Protein AF-A0A0R3QIE8-F1 (afdb_monomer_lite)

InterPro domains:
  IPR008710 Nicastrin [PTHR21092] (14-177)
  IPR041084 Nicastrin, small lobe [PF18266] (13-168)

pLDDT: mean 86.7, std 14.26, range [34.66, 98.0]

Organism: NCBI:txid42155

Sequence (177 aa):
MEHMKLGVVVTAEEGNEGVVVYANNADELINLIASLDSEDRIITAFDIFLLNEEIIRVLKDDKVRGVLLLRNESSISDMKRLDVGFSEDAICPNEQFDISGKCENRWNEHGALLPEGFRFINWKKPIFVIENCTEIDIIRNFCYEAFNKRNLREDVLCSARMKHFMRAAGNAQICLQ

Secondary structure (DSSP, 8-state):
----B---B---TT-EEEEEEEESSHHHHHHHHHHS-TT--EEEEEEGGG--HHHHHHHTSTTEEEEEEE--GGG--TTTTTSS--BSS-SSTTGGGSSSSS-SS-TTTTTBSSTT-GGGS-BSS-EEEE--HHHHHIIIIIIIIIIISS-TTSSS--EEEE----S--SBHHHHT-

Structure (mmCIF, N/CA/C/O backbone):
data_AF-A0A0R3QIE8-F1
#
_entry.id   AF-A0A0R3QIE8-F1
#
loop_
_atom_site.group_PDB
_atom_site.id
_atom_site.type_symbol
_atom_site.label_atom_id
_atom_site.label_alt_id
_atom_site.label_comp_id
_atom_site.label_asym_id
_atom_site.label_entity_id
_atom_site.label_seq_id
_atom_site.pdbx_PDB_ins_code
_atom_site.Cartn_x
_atom_site.Cartn_y
_atom_site.Cartn_z
_atom_site.occupancy
_atom_site.B_iso_or_equiv
_atom_site.auth_seq_id
_atom_site.auth_comp_id
_atom_site.auth_asym_id
_atom_site.auth_atom_id
_atom_site.pdbx_PDB_model_num
ATOM 1 N N . MET A 1 1 ? 6.849 -13.612 -27.490 1.00 34.66 1 MET A N 1
ATOM 2 C CA . MET A 1 1 ? 6.074 -12.407 -27.133 1.00 34.66 1 MET A CA 1
ATOM 3 C C . MET A 1 1 ? 5.478 -12.654 -25.771 1.00 34.66 1 MET A C 1
ATOM 5 O O . MET A 1 1 ? 4.494 -13.371 -25.658 1.00 34.66 1 MET A O 1
ATOM 9 N N . GLU A 1 2 ? 6.148 -12.162 -24.742 1.00 37.34 2 GLU A N 1
ATOM 10 C CA . GLU A 1 2 ? 5.627 -12.194 -23.383 1.00 37.34 2 GLU A CA 1
ATOM 11 C C . GLU A 1 2 ? 4.575 -11.086 -23.274 1.00 37.34 2 GLU A C 1
ATOM 13 O O . GLU A 1 2 ? 4.809 -9.950 -23.686 1.00 37.34 2 GLU A O 1
ATOM 18 N N . HIS A 1 3 ? 3.365 -11.439 -22.848 1.00 42.59 3 HIS A N 1
ATOM 19 C CA . HIS A 1 3 ? 2.260 -10.491 -22.778 1.00 42.59 3 HIS A CA 1
ATOM 20 C C . HIS A 1 3 ? 2.563 -9.430 -21.716 1.00 42.59 3 HIS A C 1
ATOM 22 O O . HIS A 1 3 ? 2.774 -9.775 -20.555 1.00 42.59 3 HIS A O 1
ATOM 28 N N . MET A 1 4 ? 2.531 -8.151 -22.105 1.00 40.34 4 MET A N 1
ATOM 29 C CA . MET A 1 4 ? 2.566 -7.013 -21.187 1.00 40.34 4 MET A CA 1
ATOM 30 C C . MET A 1 4 ? 1.445 -7.180 -20.152 1.00 40.34 4 MET A C 1
ATOM 32 O O . MET A 1 4 ? 0.262 -6.987 -20.455 1.00 40.34 4 MET A O 1
ATOM 36 N N . LYS A 1 5 ? 1.811 -7.606 -18.941 1.00 42.34 5 LYS A N 1
ATOM 37 C CA . LYS A 1 5 ? 0.904 -7.633 -17.795 1.00 42.34 5 LYS A CA 1
ATOM 38 C C . LYS A 1 5 ? 0.713 -6.184 -17.374 1.00 42.34 5 LYS A C 1
ATOM 40 O O . LYS A 1 5 ? 1.686 -5.512 -17.047 1.00 42.34 5 LYS A O 1
ATOM 45 N N . LEU A 1 6 ? -0.523 -5.690 -17.409 1.00 42.91 6 LEU A N 1
ATOM 46 C CA . LEU A 1 6 ? -0.806 -4.420 -16.753 1.00 42.91 6 LEU A CA 1
ATOM 47 C C . LEU A 1 6 ? -0.519 -4.606 -15.255 1.00 42.91 6 LEU A C 1
ATOM 49 O O . LEU A 1 6 ? -1.025 -5.550 -14.644 1.00 42.91 6 LEU A O 1
ATOM 53 N N . GLY A 1 7 ? 0.284 -3.717 -14.670 1.00 49.09 7 GLY A N 1
ATOM 54 C CA . GLY A 1 7 ? 0.282 -3.521 -13.224 1.00 49.09 7 GLY A CA 1
ATOM 55 C C . GLY A 1 7 ? -1.093 -2.978 -12.857 1.00 49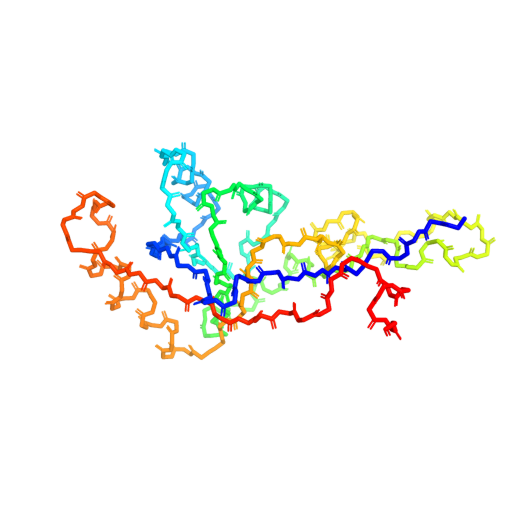.09 7 GLY A C 1
ATOM 56 O O . GLY A 1 7 ? -1.404 -1.830 -13.166 1.00 49.09 7 GLY A O 1
ATOM 57 N N . VAL A 1 8 ? -1.961 -3.828 -12.311 1.00 55.25 8 VAL A N 1
ATOM 58 C CA . VAL A 1 8 ? -3.318 -3.443 -11.920 1.00 55.25 8 VAL A CA 1
ATOM 59 C C . VAL A 1 8 ? -3.385 -3.427 -10.404 1.00 55.25 8 VAL A C 1
ATOM 61 O O . VAL A 1 8 ? -2.938 -4.356 -9.738 1.00 55.25 8 VAL A O 1
ATOM 64 N N . VAL A 1 9 ? -3.956 -2.356 -9.869 1.00 60.50 9 VAL A N 1
ATOM 65 C CA . VAL A 1 9 ? -4.402 -2.266 -8.483 1.00 60.50 9 VAL A CA 1
ATOM 66 C C . VAL A 1 9 ? -5.870 -2.679 -8.476 1.00 60.50 9 VAL A C 1
ATOM 68 O O . VAL A 1 9 ? -6.700 -2.026 -9.107 1.00 60.50 9 VAL A O 1
ATOM 71 N N . VAL A 1 10 ? -6.197 -3.793 -7.822 1.00 70.69 10 VAL A N 1
ATOM 72 C CA . VAL A 1 10 ? -7.550 -4.368 -7.874 1.00 70.69 10 VAL A CA 1
ATOM 73 C C . VAL A 1 10 ? -8.308 -4.089 -6.580 1.00 70.69 10 VAL A C 1
ATOM 75 O O . VAL A 1 10 ? -7.851 -4.429 -5.489 1.00 70.69 10 VAL A O 1
ATOM 78 N N . THR A 1 11 ? -9.510 -3.531 -6.708 1.00 76.56 11 THR A N 1
ATOM 79 C CA . THR A 1 11 ? -10.540 -3.583 -5.659 1.00 76.56 11 THR A CA 1
ATOM 80 C C . THR A 1 11 ? -11.672 -4.495 -6.109 1.00 76.56 11 THR A C 1
ATOM 82 O O . THR A 1 11 ? -11.882 -4.658 -7.310 1.00 76.56 11 THR A O 1
ATOM 85 N N . ALA A 1 12 ? -12.397 -5.102 -5.170 1.00 79.69 12 ALA A N 1
ATOM 86 C CA . ALA A 1 12 ? -13.682 -5.722 -5.479 1.00 79.69 12 ALA A CA 1
ATOM 87 C C . ALA A 1 12 ? -14.702 -4.647 -5.903 1.00 79.69 12 ALA A C 1
ATOM 89 O O . ALA A 1 12 ? -14.557 -3.479 -5.544 1.00 79.69 12 ALA A O 1
ATOM 90 N N . GLU A 1 13 ? -15.749 -5.027 -6.637 1.00 83.25 13 GLU A N 1
ATOM 91 C CA . GLU A 1 13 ? -16.756 -4.078 -7.147 1.00 83.25 13 GLU A CA 1
ATOM 92 C C . GLU A 1 13 ? -17.444 -3.281 -6.024 1.00 83.25 13 GLU A C 1
ATOM 94 O O . GLU A 1 13 ? -17.646 -2.067 -6.132 1.00 83.25 13 GLU A O 1
ATOM 99 N N . GLU A 1 14 ? -17.689 -3.938 -4.890 1.00 89.44 14 GLU A N 1
ATOM 100 C CA . GLU A 1 14 ? -18.238 -3.312 -3.681 1.00 89.44 14 GLU A CA 1
ATOM 101 C C . GLU A 1 14 ? -17.180 -2.646 -2.783 1.00 89.44 14 GLU A C 1
ATOM 103 O O . GLU A 1 14 ? -17.508 -1.993 -1.792 1.00 89.44 14 GLU A O 1
ATOM 108 N N . GLY A 1 15 ? -15.907 -2.741 -3.162 1.00 91.25 15 GLY A N 1
ATOM 109 C CA . GLY A 1 15 ? -14.761 -2.244 -2.413 1.00 91.25 15 GLY A CA 1
ATOM 110 C C . GLY A 1 15 ? -14.126 -3.289 -1.496 1.00 91.25 15 GLY A C 1
ATOM 111 O O . GLY A 1 15 ? -14.681 -4.350 -1.208 1.00 91.25 15 GLY A O 1
ATOM 112 N N . ASN A 1 16 ? -12.921 -2.971 -1.032 1.00 94.06 16 ASN A N 1
ATOM 113 C CA . ASN A 1 16 ? -12.198 -3.764 -0.047 1.00 94.06 16 ASN A CA 1
ATOM 114 C C . ASN A 1 16 ? -12.373 -3.126 1.329 1.00 94.06 16 ASN A C 1
ATOM 116 O O . ASN A 1 16 ? -12.083 -1.945 1.496 1.00 94.06 16 ASN A O 1
ATOM 120 N N . GLU A 1 17 ? -12.820 -3.911 2.304 1.00 95.44 17 GLU A N 1
ATOM 121 C CA . GLU A 1 17 ? -13.022 -3.469 3.684 1.00 95.44 17 GLU A CA 1
ATOM 122 C C . GLU A 1 17 ? -12.108 -4.224 4.652 1.00 95.44 17 GLU A C 1
ATOM 124 O O . GLU A 1 17 ? -11.828 -5.415 4.449 1.00 95.44 17 GLU A O 1
ATOM 129 N N . GLY A 1 18 ? -11.664 -3.522 5.693 1.00 95.50 18 GLY A N 1
ATOM 130 C CA . GLY A 1 18 ? -10.907 -4.086 6.803 1.00 95.50 18 GLY A CA 1
ATOM 131 C C . GLY A 1 18 ? -10.748 -3.115 7.974 1.00 95.50 18 GLY A C 1
ATOM 132 O O . GLY A 1 18 ? -10.963 -1.909 7.829 1.00 95.50 18 GLY A O 1
ATOM 133 N N . VAL A 1 19 ? -10.363 -3.653 9.131 1.00 96.69 19 VAL A N 1
ATOM 134 C CA . VAL A 1 19 ? -10.016 -2.882 10.334 1.00 96.69 19 VAL A CA 1
ATOM 135 C C . VAL A 1 19 ? -8.766 -2.053 10.053 1.00 96.69 19 VAL A C 1
ATOM 137 O O . VAL A 1 19 ? -7.792 -2.557 9.490 1.00 96.69 19 VAL A O 1
ATOM 140 N N . VAL A 1 20 ? -8.786 -0.771 10.414 1.00 97.44 20 VAL A N 1
ATOM 141 C CA . VAL A 1 20 ? -7.638 0.114 10.185 1.00 97.44 20 VAL A CA 1
ATOM 142 C C . VAL A 1 20 ? -6.544 -0.185 11.202 1.00 97.44 20 VAL A C 1
ATOM 144 O O . VAL A 1 20 ? -6.774 -0.107 12.406 1.00 97.44 20 VAL A O 1
ATOM 147 N N . VAL A 1 21 ? -5.337 -0.466 10.725 1.00 96.88 21 VAL A N 1
ATOM 148 C CA . VAL A 1 21 ? -4.147 -0.617 11.569 1.00 96.88 21 VAL A CA 1
ATOM 149 C C . VAL A 1 21 ? -3.125 0.426 11.156 1.00 96.88 21 VAL A C 1
ATOM 151 O O . VAL A 1 21 ? -2.889 0.617 9.963 1.00 96.88 21 VAL A O 1
ATOM 154 N N . TYR A 1 22 ? -2.543 1.125 12.124 1.00 96.00 22 TYR A N 1
ATOM 155 C CA . TYR A 1 22 ? -1.572 2.181 11.868 1.00 96.00 22 TYR A CA 1
ATOM 156 C C . TYR A 1 22 ? -0.245 1.885 12.559 1.00 96.00 22 TYR A C 1
ATOM 158 O O . TYR A 1 22 ? -0.236 1.411 13.692 1.00 96.00 22 TYR A O 1
ATOM 166 N N . ALA A 1 23 ? 0.860 2.186 11.879 1.00 92.88 23 ALA A N 1
ATOM 167 C CA . ALA A 1 23 ? 2.206 2.018 12.411 1.00 92.88 23 ALA A CA 1
ATOM 168 C C . ALA A 1 23 ? 3.067 3.256 12.138 1.00 92.88 23 ALA A C 1
ATOM 170 O O . ALA A 1 23 ? 3.005 3.859 11.063 1.00 92.88 23 ALA A O 1
ATOM 171 N N . ASN A 1 24 ? 3.902 3.616 13.114 1.00 89.25 24 ASN A N 1
ATOM 172 C CA . ASN A 1 24 ? 4.830 4.746 13.016 1.00 89.25 24 ASN A CA 1
ATOM 173 C C . ASN A 1 24 ? 6.221 4.337 12.507 1.00 89.25 24 ASN A C 1
ATOM 175 O O . ASN A 1 24 ? 7.052 5.204 12.232 1.00 89.25 24 ASN A O 1
ATOM 179 N N . ASN A 1 25 ? 6.500 3.037 12.424 1.00 91.06 25 ASN A N 1
ATOM 180 C CA . ASN A 1 25 ? 7.764 2.486 11.947 1.00 91.06 25 ASN A CA 1
ATOM 181 C C . ASN A 1 25 ? 7.559 1.102 11.304 1.00 91.06 25 ASN A C 1
ATOM 183 O O . ASN A 1 25 ? 6.486 0.506 11.416 1.00 91.06 25 ASN A O 1
ATOM 187 N N . ALA A 1 26 ? 8.594 0.612 10.618 1.00 90.06 26 ALA A N 1
ATOM 188 C CA . ALA A 1 26 ? 8.541 -0.639 9.869 1.00 90.06 26 ALA A CA 1
ATOM 189 C C . ALA A 1 26 ? 8.338 -1.869 10.772 1.00 90.06 26 ALA A C 1
ATOM 191 O O . ALA A 1 26 ? 7.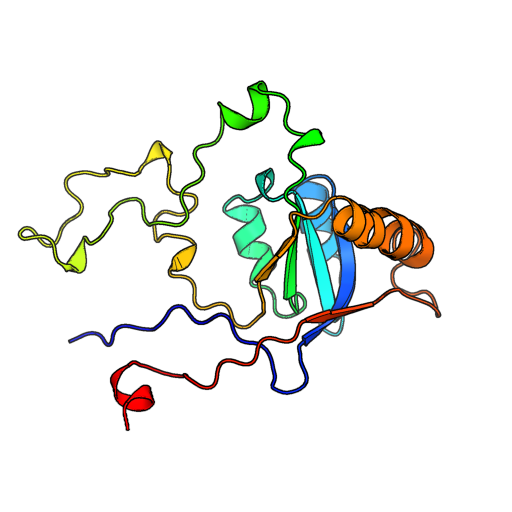448 -2.676 10.504 1.00 90.06 26 ALA A O 1
ATOM 192 N N . ASP A 1 27 ? 9.101 -1.977 11.864 1.00 93.62 27 ASP A N 1
ATOM 193 C CA . ASP A 1 27 ? 9.051 -3.128 12.773 1.00 93.62 27 ASP A CA 1
ATOM 194 C C . ASP A 1 27 ? 7.671 -3.286 13.416 1.00 93.62 27 ASP A C 1
ATOM 196 O O . ASP A 1 27 ? 7.147 -4.394 13.518 1.00 93.62 27 ASP A O 1
ATOM 200 N N . GLU A 1 28 ? 7.055 -2.178 13.830 1.00 94.25 28 GLU A N 1
ATOM 201 C CA . GLU A 1 28 ? 5.692 -2.158 14.366 1.00 94.25 28 GLU A CA 1
ATOM 202 C C . GLU A 1 28 ? 4.695 -2.724 13.348 1.00 94.25 28 GLU A C 1
ATOM 204 O O . GLU A 1 28 ? 3.903 -3.599 13.696 1.00 94.25 28 GLU A O 1
ATOM 209 N N . LEU A 1 29 ? 4.770 -2.290 12.083 1.00 94.12 29 LEU A N 1
ATOM 210 C CA . LEU A 1 29 ? 3.868 -2.769 11.035 1.00 94.12 29 LEU A CA 1
ATOM 211 C C . LEU A 1 29 ? 4.059 -4.264 10.757 1.00 94.12 29 LEU A C 1
ATOM 213 O O . LEU A 1 29 ? 3.082 -5.010 10.676 1.00 94.12 29 LEU A O 1
ATOM 217 N N . ILE A 1 30 ? 5.311 -4.700 10.615 1.00 95.50 30 ILE A N 1
ATOM 218 C CA . ILE A 1 30 ? 5.663 -6.091 10.308 1.00 95.50 30 ILE A CA 1
ATOM 219 C C . ILE A 1 30 ? 5.201 -7.015 11.435 1.00 95.50 30 ILE A C 1
ATOM 221 O O . ILE A 1 30 ? 4.525 -8.012 11.174 1.00 95.50 30 ILE A O 1
ATOM 225 N N . ASN A 1 31 ? 5.517 -6.669 12.685 1.00 94.31 31 ASN A N 1
ATOM 226 C CA . ASN A 1 31 ? 5.136 -7.468 13.847 1.00 94.31 31 ASN A CA 1
ATOM 227 C C . ASN A 1 31 ? 3.614 -7.520 14.023 1.00 94.31 31 ASN A C 1
ATOM 229 O O . ASN A 1 31 ? 3.071 -8.588 14.310 1.00 94.31 31 ASN A O 1
ATOM 233 N N . LEU A 1 32 ? 2.918 -6.400 13.794 1.00 92.50 32 LEU A N 1
ATOM 234 C CA . LEU A 1 32 ? 1.459 -6.353 13.831 1.00 92.50 32 LEU A CA 1
ATOM 235 C C . LEU A 1 32 ? 0.863 -7.321 12.804 1.00 92.50 32 LEU A C 1
ATOM 237 O O . LEU A 1 32 ? 0.097 -8.201 13.189 1.00 92.50 32 LEU A O 1
ATOM 241 N N . ILE A 1 33 ? 1.252 -7.231 11.527 1.00 93.69 33 ILE A N 1
ATOM 242 C CA . ILE A 1 33 ? 0.744 -8.122 10.464 1.00 93.69 33 ILE A CA 1
ATOM 243 C C . ILE A 1 33 ? 1.054 -9.600 10.767 1.00 93.69 33 ILE A C 1
ATOM 245 O O . ILE A 1 33 ? 0.220 -10.479 10.523 1.00 93.69 33 ILE A O 1
ATOM 249 N N . ALA A 1 34 ? 2.237 -9.883 11.317 1.00 93.19 34 ALA A N 1
ATOM 250 C CA . ALA A 1 34 ? 2.649 -11.236 11.683 1.00 93.19 34 ALA A CA 1
ATOM 251 C C . ALA A 1 34 ? 1.806 -11.826 12.828 1.00 93.19 34 ALA A C 1
ATOM 253 O O . ALA A 1 34 ? 1.560 -13.030 12.837 1.00 93.19 34 ALA A O 1
ATOM 254 N N . SER A 1 35 ? 1.349 -10.990 13.766 1.00 91.25 35 SER A N 1
ATOM 255 C CA . SER A 1 35 ? 0.534 -11.403 14.919 1.00 91.25 35 SER A CA 1
ATOM 256 C C . SER A 1 35 ? -0.941 -11.683 14.609 1.00 91.25 35 SER A C 1
ATOM 258 O O . SER A 1 35 ? -1.623 -12.279 15.440 1.00 91.25 35 SER A O 1
ATOM 260 N N . LEU A 1 36 ? -1.431 -11.248 13.445 1.00 90.44 36 LEU A N 1
ATOM 261 C CA . LEU A 1 36 ? -2.827 -11.406 13.038 1.00 90.44 36 LEU A CA 1
ATOM 262 C C . LEU A 1 36 ? -3.116 -12.817 12.513 1.00 90.44 36 LEU A C 1
ATOM 264 O O . LEU A 1 36 ? -2.269 -13.447 11.867 1.00 90.44 36 LEU A O 1
ATOM 268 N N . ASP A 1 37 ? -4.343 -13.277 12.726 1.00 89.19 37 ASP A N 1
ATOM 269 C CA . ASP A 1 37 ? -4.859 -14.547 12.223 1.00 89.19 37 ASP A CA 1
ATOM 270 C C . ASP A 1 37 ? -5.192 -14.443 10.720 1.00 89.19 37 ASP A C 1
ATOM 272 O O . ASP A 1 37 ? -5.362 -13.357 10.170 1.00 89.19 37 ASP A O 1
ATOM 276 N N . SER A 1 38 ? -5.287 -15.570 10.005 1.00 82.38 38 SER A N 1
ATOM 277 C CA . SER A 1 38 ? -5.555 -15.561 8.550 1.00 82.38 38 SER A CA 1
ATOM 278 C C . SER A 1 38 ? -6.914 -14.970 8.166 1.00 82.38 38 SER A C 1
ATOM 280 O O . SER A 1 38 ? -7.082 -14.509 7.039 1.00 82.38 38 SER A O 1
ATOM 282 N N . GLU A 1 39 ? -7.876 -15.006 9.088 1.00 85.75 39 GLU A N 1
ATOM 283 C CA . GLU A 1 39 ? -9.221 -14.457 8.898 1.00 85.75 39 GLU A CA 1
ATOM 284 C C . GLU A 1 39 ? -9.280 -12.944 9.140 1.00 85.75 39 GLU A C 1
ATOM 286 O O . GLU A 1 39 ? -10.266 -12.300 8.769 1.00 85.75 39 GLU A O 1
ATOM 291 N N . ASP A 1 40 ? -8.232 -12.360 9.733 1.00 89.81 40 ASP A N 1
ATOM 292 C CA . ASP A 1 40 ? -8.178 -10.928 9.978 1.00 89.81 40 ASP A CA 1
ATOM 293 C C . ASP A 1 40 ? -8.061 -10.172 8.654 1.00 89.81 40 ASP A C 1
ATOM 295 O O . ASP A 1 40 ? -7.233 -10.456 7.784 1.00 89.81 40 ASP A O 1
ATOM 299 N N . ARG A 1 41 ? -8.915 -9.162 8.503 1.00 94.38 41 ARG A N 1
ATOM 300 C CA . ARG A 1 41 ? -8.993 -8.326 7.306 1.00 94.38 41 ARG A CA 1
ATOM 301 C C . ARG A 1 41 ? -8.640 -6.911 7.698 1.00 94.38 41 ARG A C 1
ATOM 303 O O . ARG A 1 41 ? -9.451 -6.234 8.328 1.00 94.38 41 ARG A O 1
ATOM 310 N N . ILE A 1 42 ? -7.455 -6.459 7.305 1.00 96.62 42 ILE A N 1
ATOM 311 C CA . ILE A 1 42 ? -6.935 -5.153 7.716 1.00 96.62 42 ILE A CA 1
ATOM 312 C C . ILE A 1 42 ? -6.697 -4.211 6.542 1.00 96.62 42 ILE A C 1
ATOM 314 O O . ILE A 1 42 ? -6.398 -4.630 5.422 1.00 96.62 42 ILE A O 1
ATOM 318 N N . ILE A 1 43 ? -6.801 -2.918 6.829 1.00 97.94 43 ILE A N 1
ATOM 319 C CA . ILE A 1 43 ? -6.304 -1.834 5.988 1.00 97.94 43 ILE A CA 1
ATOM 320 C C . ILE A 1 43 ? -5.121 -1.211 6.721 1.00 97.94 43 ILE A C 1
ATOM 322 O O . ILE A 1 43 ? -5.283 -0.656 7.807 1.00 97.94 43 ILE A O 1
ATOM 326 N N . THR A 1 44 ? -3.925 -1.315 6.149 1.00 98.00 44 THR A N 1
ATOM 327 C CA . THR A 1 44 ? -2.715 -0.755 6.764 1.00 98.00 44 THR A CA 1
ATOM 328 C C . THR A 1 44 ? -2.604 0.725 6.441 1.00 98.00 44 THR A C 1
ATOM 330 O O . THR A 1 44 ? -2.733 1.093 5.276 1.00 98.00 44 THR A O 1
ATOM 333 N N . ALA A 1 45 ? -2.291 1.555 7.426 1.00 97.75 45 ALA A N 1
ATOM 334 C CA . ALA A 1 45 ? -1.982 2.965 7.257 1.00 97.75 45 ALA A CA 1
ATOM 335 C C . ALA A 1 45 ? -0.595 3.261 7.834 1.00 97.75 45 ALA A C 1
ATOM 337 O O . ALA A 1 45 ? -0.315 2.933 8.981 1.00 97.75 45 ALA A O 1
ATOM 338 N N . PHE A 1 46 ? 0.292 3.873 7.062 1.00 95.62 46 PHE A N 1
ATOM 339 C CA . PHE A 1 46 ? 1.630 4.220 7.544 1.00 95.62 46 PHE A CA 1
ATOM 340 C C . PHE A 1 46 ? 2.235 5.321 6.672 1.00 95.62 46 PHE A C 1
ATOM 342 O O . PHE A 1 46 ? 1.727 5.622 5.593 1.00 95.62 46 PHE A O 1
ATOM 349 N N . ASP A 1 47 ? 3.285 5.974 7.162 1.00 92.12 47 ASP A N 1
ATOM 350 C CA . ASP A 1 47 ? 3.953 7.038 6.413 1.00 92.12 47 ASP A CA 1
ATOM 351 C C . ASP A 1 47 ? 4.653 6.482 5.160 1.00 92.12 47 ASP A C 1
ATOM 353 O O . ASP A 1 47 ? 5.382 5.494 5.251 1.00 92.12 47 ASP A O 1
ATOM 357 N N . ILE A 1 48 ? 4.453 7.112 3.997 1.00 90.38 48 ILE A N 1
ATOM 358 C CA . ILE A 1 48 ? 5.026 6.660 2.719 1.00 90.38 48 ILE A CA 1
ATOM 359 C C . ILE A 1 48 ? 6.551 6.476 2.778 1.00 90.38 48 ILE A C 1
ATOM 361 O O . ILE A 1 48 ? 7.083 5.583 2.122 1.00 90.38 48 ILE A O 1
ATOM 365 N N . PHE A 1 49 ? 7.255 7.245 3.614 1.00 87.06 49 PHE A N 1
ATOM 366 C CA . PHE A 1 49 ? 8.710 7.150 3.771 1.00 87.06 49 PHE A CA 1
ATOM 367 C C . PHE A 1 49 ? 9.180 5.899 4.530 1.00 87.06 49 PHE A C 1
ATOM 369 O O . PHE A 1 49 ? 10.381 5.672 4.637 1.00 87.06 49 PHE A O 1
ATOM 376 N N . LEU A 1 50 ? 8.265 5.086 5.067 1.00 89.50 50 LEU A N 1
ATOM 377 C CA . LEU A 1 50 ? 8.591 3.778 5.646 1.00 89.50 50 LEU A CA 1
ATOM 378 C C . LEU A 1 50 ? 8.635 2.662 4.596 1.00 89.50 50 LEU A C 1
ATOM 380 O O . LEU A 1 50 ? 9.015 1.541 4.930 1.00 89.50 50 LEU A O 1
ATOM 384 N N . LEU A 1 51 ? 8.229 2.933 3.349 1.00 89.62 51 LEU A N 1
ATOM 385 C CA . LEU A 1 51 ? 8.291 1.940 2.283 1.00 89.62 51 LEU A CA 1
ATOM 386 C C . LEU A 1 51 ? 9.731 1.474 2.061 1.00 89.62 51 LEU A C 1
ATOM 388 O O . LEU A 1 51 ? 10.634 2.259 1.791 1.00 89.62 51 LEU A O 1
ATOM 392 N N . ASN A 1 52 ? 9.909 0.162 2.132 1.00 88.69 52 ASN A N 1
ATOM 393 C CA . ASN A 1 52 ? 11.124 -0.554 1.783 1.00 88.69 52 ASN A CA 1
ATOM 394 C C . ASN A 1 52 ? 10.741 -1.974 1.327 1.00 88.69 52 ASN A C 1
ATOM 396 O O . ASN A 1 52 ? 9.564 -2.353 1.357 1.00 88.69 52 ASN A O 1
ATOM 400 N N . GLU A 1 53 ? 11.726 -2.766 0.908 1.00 90.56 53 GLU A N 1
ATOM 401 C CA . GLU A 1 53 ? 11.500 -4.130 0.420 1.00 90.56 53 GLU A CA 1
ATOM 402 C C . GLU A 1 53 ? 10.783 -5.026 1.449 1.00 90.56 53 GLU A C 1
ATOM 404 O O . GLU A 1 53 ? 9.882 -5.792 1.095 1.00 90.56 53 GLU A O 1
ATOM 409 N N . GLU A 1 54 ? 11.119 -4.897 2.733 1.00 92.69 54 GLU A N 1
ATOM 410 C CA . GLU A 1 54 ? 10.535 -5.714 3.796 1.00 92.69 54 GLU A CA 1
ATOM 411 C C . GLU A 1 54 ? 9.056 -5.388 4.033 1.00 92.69 54 GLU A C 1
ATOM 413 O O . GLU A 1 54 ? 8.222 -6.296 4.120 1.00 92.69 54 GLU A O 1
ATOM 418 N N . ILE A 1 55 ? 8.714 -4.098 4.047 1.00 94.88 55 ILE A N 1
ATOM 419 C CA . ILE A 1 55 ? 7.333 -3.628 4.141 1.00 94.88 55 ILE A CA 1
ATOM 420 C C . ILE A 1 55 ? 6.546 -4.097 2.920 1.00 94.88 55 ILE A C 1
ATOM 422 O O . ILE A 1 55 ? 5.483 -4.698 3.060 1.00 94.88 55 ILE A O 1
ATOM 426 N N . ILE A 1 56 ? 7.085 -3.928 1.712 1.00 94.69 56 ILE A N 1
ATOM 427 C CA . ILE A 1 56 ? 6.425 -4.391 0.485 1.00 94.69 56 ILE A CA 1
ATOM 428 C C . ILE A 1 56 ? 6.153 -5.900 0.528 1.00 94.69 56 ILE A C 1
ATOM 430 O O . ILE A 1 56 ? 5.093 -6.345 0.079 1.00 94.69 56 ILE A O 1
ATOM 434 N N . ARG A 1 57 ? 7.071 -6.695 1.091 1.00 95.06 57 ARG A N 1
ATOM 435 C CA . ARG A 1 57 ? 6.881 -8.138 1.266 1.00 95.06 57 ARG A CA 1
ATOM 436 C C . ARG A 1 57 ? 5.678 -8.449 2.156 1.00 95.06 57 ARG A C 1
ATOM 438 O O . ARG A 1 57 ? 4.854 -9.268 1.755 1.00 95.06 57 ARG A O 1
ATOM 445 N N . VAL A 1 58 ? 5.540 -7.800 3.313 1.00 95.88 58 VAL A N 1
ATOM 446 C CA . VAL A 1 58 ? 4.403 -8.059 4.220 1.00 95.88 58 VAL A CA 1
ATOM 447 C C . VAL A 1 58 ? 3.083 -7.499 3.688 1.00 95.88 58 VAL A C 1
ATOM 449 O O . VAL A 1 58 ? 2.037 -8.107 3.892 1.00 95.88 58 VAL A O 1
ATOM 452 N N . LEU A 1 59 ? 3.107 -6.413 2.908 1.00 96.19 59 LEU A N 1
ATOM 453 C CA . LEU A 1 59 ? 1.901 -5.871 2.267 1.00 96.19 59 LEU A CA 1
ATOM 454 C C . LEU A 1 59 ? 1.297 -6.811 1.216 1.00 96.19 59 LEU A C 1
ATOM 456 O O . LEU A 1 59 ? 0.124 -6.664 0.865 1.00 96.19 59 LEU A O 1
ATOM 460 N N . LYS A 1 60 ? 2.058 -7.786 0.702 1.00 94.94 60 LYS A N 1
ATOM 461 C CA . LYS A 1 60 ? 1.540 -8.804 -0.225 1.00 94.94 60 LYS A CA 1
ATOM 462 C C . LYS A 1 60 ? 0.642 -9.838 0.470 1.00 94.94 60 LYS A C 1
ATOM 464 O O . LYS A 1 60 ? -0.171 -10.437 -0.227 1.00 94.94 60 LYS A O 1
ATOM 469 N N . ASP A 1 61 ? 0.701 -9.975 1.797 1.00 95.38 61 ASP A N 1
ATOM 470 C CA . ASP A 1 61 ? -0.106 -10.924 2.584 1.00 95.38 61 ASP A CA 1
ATOM 471 C C . ASP A 1 61 ? -1.623 -10.715 2.392 1.00 95.38 61 ASP A C 1
ATOM 473 O O . ASP A 1 61 ? -2.104 -9.581 2.378 1.00 95.38 61 ASP A O 1
ATOM 477 N N . ASP A 1 62 ? -2.394 -11.791 2.229 1.00 93.31 62 ASP A N 1
ATOM 478 C CA . ASP A 1 62 ? -3.832 -11.743 1.924 1.00 93.31 62 ASP A CA 1
ATOM 479 C C . ASP A 1 62 ? -4.699 -11.144 3.050 1.00 93.31 62 ASP A C 1
ATOM 481 O O . ASP A 1 62 ? -5.796 -10.640 2.761 1.00 93.31 62 ASP A O 1
ATOM 485 N N . LYS A 1 63 ? -4.191 -11.121 4.294 1.00 95.19 63 LYS A N 1
ATOM 486 C CA . LYS A 1 63 ? -4.800 -10.407 5.433 1.00 95.19 63 LYS A CA 1
ATOM 487 C C . LYS A 1 63 ? -4.872 -8.901 5.181 1.00 95.19 63 LYS A C 1
ATOM 489 O O . LYS A 1 63 ? -5.819 -8.224 5.586 1.00 95.19 63 LYS A O 1
ATOM 494 N N . VAL A 1 64 ? -3.882 -8.361 4.463 1.00 96.75 64 VAL A N 1
ATOM 495 C CA . VAL A 1 64 ? -3.857 -6.956 4.045 1.00 96.75 64 VAL A CA 1
ATOM 496 C C . VAL A 1 64 ? -4.815 -6.785 2.874 1.00 96.75 64 VAL A C 1
ATOM 498 O O . VAL A 1 64 ? -4.531 -7.184 1.742 1.00 96.75 64 VAL A O 1
ATOM 501 N N . ARG A 1 65 ? -5.971 -6.177 3.141 1.00 96.44 65 ARG A N 1
ATOM 502 C CA . ARG A 1 65 ? -7.035 -5.937 2.158 1.00 96.44 65 ARG A CA 1
ATOM 503 C C . ARG A 1 65 ? -6.873 -4.625 1.407 1.00 96.44 65 ARG A C 1
ATOM 505 O O . ARG A 1 65 ? -7.534 -4.462 0.384 1.00 96.44 65 ARG A O 1
ATOM 512 N N . GLY A 1 66 ? -6.005 -3.733 1.872 1.00 97.12 66 GLY A N 1
ATOM 513 C CA . GLY A 1 66 ? -5.695 -2.456 1.241 1.00 97.12 66 GLY A CA 1
ATOM 514 C C . GLY A 1 66 ? -4.651 -1.668 2.030 1.00 97.12 66 GLY A C 1
ATOM 515 O O . GLY A 1 66 ? -4.362 -1.994 3.182 1.00 97.12 66 GLY A O 1
ATOM 516 N N . VAL A 1 67 ? -4.071 -0.658 1.386 1.00 97.81 67 VAL A N 1
ATOM 517 C CA . VAL A 1 67 ? -2.947 0.124 1.914 1.00 97.81 67 VAL A CA 1
ATOM 518 C C . VAL A 1 67 ? -3.218 1.620 1.763 1.00 97.81 67 VAL A C 1
ATOM 520 O O . VAL A 1 67 ? -3.541 2.092 0.675 1.00 97.81 67 VAL A O 1
ATOM 523 N N . LEU A 1 68 ? -3.051 2.367 2.849 1.00 97.81 68 LEU A N 1
ATOM 524 C CA . LEU A 1 68 ? -3.095 3.823 2.913 1.00 97.81 68 LEU A CA 1
ATOM 525 C C . LEU A 1 68 ? -1.676 4.345 3.169 1.00 97.81 68 LEU A C 1
ATOM 527 O O . LEU A 1 68 ? -1.141 4.223 4.271 1.00 97.81 68 LEU A O 1
ATOM 531 N N . LEU A 1 69 ? -1.066 4.926 2.142 1.00 95.50 69 LEU A N 1
ATOM 532 C CA . LEU A 1 69 ? 0.226 5.596 2.229 1.00 95.50 69 LEU A CA 1
ATOM 533 C C . LEU A 1 69 ? -0.011 7.045 2.639 1.00 95.50 69 LEU A C 1
ATOM 535 O O . LEU A 1 69 ? -0.577 7.834 1.885 1.00 95.50 69 LEU A O 1
ATOM 539 N N . LEU A 1 70 ? 0.389 7.396 3.854 1.00 94.19 70 LEU A N 1
ATOM 540 C CA . LEU A 1 70 ? 0.172 8.724 4.407 1.00 94.19 70 LEU A CA 1
ATOM 541 C C . LEU A 1 70 ? 1.367 9.603 4.055 1.00 94.19 70 LEU A C 1
ATOM 543 O O . LEU A 1 70 ? 2.492 9.321 4.463 1.00 94.19 70 LEU A O 1
ATOM 547 N N . ARG A 1 71 ? 1.125 10.685 3.324 1.00 90.25 71 ARG A N 1
ATOM 548 C CA . ARG A 1 71 ? 2.150 11.670 2.992 1.00 90.25 71 ARG A CA 1
ATOM 549 C C . ARG A 1 71 ? 1.852 12.957 3.735 1.00 90.25 71 ARG A C 1
ATOM 551 O O . ARG A 1 71 ? 1.085 13.795 3.275 1.00 90.25 71 ARG A O 1
ATOM 558 N N . ASN A 1 72 ? 2.472 13.116 4.897 1.00 80.69 72 ASN A N 1
ATOM 559 C CA . ASN A 1 72 ? 2.355 14.350 5.657 1.00 80.69 72 ASN A CA 1
ATOM 560 C C . ASN A 1 72 ? 3.583 15.240 5.414 1.00 80.69 72 ASN A C 1
ATOM 562 O O . ASN A 1 72 ? 4.620 15.065 6.053 1.00 80.69 72 ASN A O 1
ATOM 566 N N . GLU A 1 73 ? 3.446 16.222 4.520 1.00 69.31 73 GLU A N 1
ATOM 567 C CA . GLU A 1 73 ? 4.506 17.192 4.198 1.00 69.31 73 GLU A CA 1
ATOM 568 C C . GLU A 1 73 ? 4.969 18.003 5.422 1.00 69.31 73 GLU A C 1
ATOM 570 O O . GLU A 1 73 ? 6.120 18.422 5.474 1.00 69.31 73 GLU A O 1
ATOM 575 N N . SER A 1 74 ? 4.122 18.175 6.446 1.00 64.25 74 SER A N 1
ATOM 576 C CA . SER A 1 74 ? 4.482 18.932 7.657 1.00 64.25 74 SER A CA 1
ATOM 577 C C . SER A 1 74 ? 5.424 18.185 8.614 1.00 64.25 74 SER A C 1
ATOM 579 O O . SER A 1 74 ? 6.085 18.813 9.437 1.00 64.25 74 SER A O 1
ATOM 581 N N . SER A 1 75 ? 5.516 16.855 8.504 1.00 57.31 75 SER A N 1
ATOM 582 C CA . SER A 1 75 ? 6.422 16.008 9.302 1.00 57.31 75 SER A CA 1
ATOM 583 C C . SER A 1 75 ? 7.744 15.681 8.603 1.00 57.31 75 SER A C 1
ATOM 585 O O . SER A 1 75 ? 8.584 14.970 9.161 1.00 57.31 75 SER A O 1
ATOM 587 N N . ILE A 1 76 ? 7.945 16.196 7.390 1.00 59.53 76 ILE A N 1
ATOM 588 C CA . ILE A 1 76 ? 9.184 16.037 6.639 1.00 59.53 76 ILE A CA 1
ATOM 589 C C . ILE A 1 76 ? 10.159 17.111 7.122 1.00 59.53 76 ILE A C 1
ATOM 591 O O . ILE A 1 76 ? 10.122 18.247 6.659 1.00 59.53 76 ILE A O 1
ATOM 595 N N . SER A 1 77 ? 11.052 16.767 8.051 1.00 56.03 77 SER A N 1
ATOM 596 C CA . SER A 1 77 ? 12.289 17.535 8.173 1.00 56.03 77 SER A CA 1
ATOM 597 C C . SER A 1 77 ? 13.103 17.327 6.893 1.00 56.03 77 SER A C 1
ATOM 599 O O . SER A 1 77 ? 13.172 16.207 6.379 1.00 56.03 77 SER A O 1
ATOM 601 N N . ASP A 1 78 ? 13.736 18.384 6.382 1.00 50.41 78 ASP A N 1
ATOM 602 C CA . ASP A 1 78 ? 14.524 18.359 5.136 1.00 50.41 78 ASP A CA 1
ATOM 603 C C . ASP A 1 78 ? 15.572 17.224 5.092 1.00 50.41 78 ASP A C 1
ATOM 605 O O . ASP A 1 78 ? 15.952 16.755 4.024 1.00 50.41 78 ASP A O 1
ATOM 609 N N . MET A 1 79 ? 15.982 16.712 6.257 1.00 47.50 79 MET A N 1
ATOM 610 C CA . MET A 1 79 ? 16.907 15.589 6.417 1.00 47.50 79 MET A CA 1
ATOM 611 C C . MET A 1 79 ? 16.342 14.224 5.978 1.00 47.50 79 MET A C 1
ATOM 613 O O . MET A 1 79 ? 17.088 13.423 5.427 1.00 47.50 79 MET A O 1
ATOM 617 N N . LYS A 1 80 ? 15.040 13.943 6.165 1.00 50.91 80 LYS A N 1
ATOM 618 C CA . LYS A 1 80 ? 14.430 12.659 5.743 1.00 50.91 80 LYS A CA 1
ATOM 619 C C . LYS A 1 80 ? 14.259 12.546 4.226 1.00 50.91 80 LYS A C 1
ATOM 621 O O . LYS A 1 80 ? 14.224 11.441 3.701 1.00 50.91 80 LYS A O 1
ATOM 626 N N . ARG A 1 81 ? 14.173 13.682 3.525 1.00 50.38 81 ARG A N 1
ATOM 627 C CA . ARG A 1 81 ? 14.111 13.749 2.055 1.00 50.38 81 ARG A CA 1
ATOM 628 C C . ARG A 1 81 ? 15.427 13.368 1.377 1.00 50.38 81 ARG A C 1
ATOM 630 O O . ARG A 1 81 ? 15.398 13.017 0.203 1.00 50.38 81 ARG A O 1
ATOM 637 N N . LEU A 1 82 ? 16.555 13.494 2.078 1.00 47.38 82 LEU A N 1
ATOM 638 C CA . LEU A 1 82 ? 17.881 13.407 1.465 1.00 47.38 82 LEU A CA 1
ATOM 639 C C . LEU A 1 82 ? 18.489 11.997 1.435 1.00 47.38 82 LEU A C 1
ATOM 641 O O . LEU A 1 82 ? 19.393 11.789 0.635 1.00 47.38 82 LEU A O 1
ATOM 645 N N . ASP A 1 83 ? 18.028 11.056 2.268 1.00 53.47 83 ASP A N 1
ATOM 646 C CA . ASP A 1 83 ? 18.787 9.814 2.528 1.00 53.47 83 ASP A CA 1
ATOM 647 C C . ASP A 1 83 ? 18.160 8.531 1.949 1.00 53.47 83 ASP A C 1
ATOM 649 O O . ASP A 1 83 ? 18.768 7.465 1.993 1.00 53.47 83 ASP A O 1
ATOM 653 N N . VAL A 1 84 ? 16.958 8.606 1.365 1.00 58.53 84 VAL A N 1
ATOM 654 C CA . VAL A 1 84 ? 16.316 7.452 0.713 1.00 58.53 84 VAL A CA 1
ATOM 655 C C . VAL A 1 84 ? 15.796 7.886 -0.651 1.00 58.53 84 VAL A C 1
ATOM 657 O O . VAL A 1 84 ? 14.805 8.610 -0.750 1.00 58.53 84 VAL A O 1
ATOM 660 N N . GLY A 1 85 ? 16.479 7.475 -1.721 1.00 6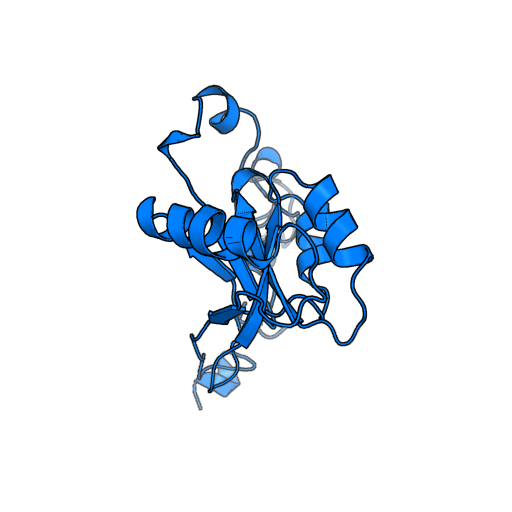6.81 85 GLY A N 1
ATOM 661 C CA . GLY A 1 85 ? 15.947 7.618 -3.071 1.00 66.81 85 GLY A CA 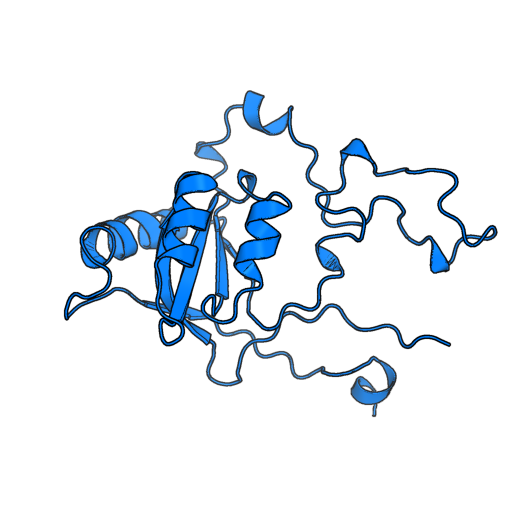1
ATOM 662 C C . GLY A 1 85 ? 14.619 6.865 -3.169 1.00 66.81 85 GLY A C 1
ATOM 663 O O . GLY A 1 85 ? 14.566 5.673 -2.884 1.00 66.81 85 GLY A O 1
ATOM 664 N N . PHE A 1 86 ? 13.541 7.566 -3.525 1.00 82.31 86 PHE A N 1
ATOM 665 C CA . PHE A 1 86 ? 12.244 6.952 -3.797 1.00 82.31 86 PHE A CA 1
ATOM 666 C C . PHE A 1 86 ? 11.943 7.049 -5.291 1.00 82.31 86 PHE A C 1
ATOM 668 O O . PHE A 1 86 ? 11.639 8.121 -5.815 1.00 82.31 86 PHE A O 1
ATOM 675 N N . SER A 1 87 ? 12.015 5.913 -5.972 1.00 90.06 87 SER A N 1
ATOM 676 C CA . SER A 1 87 ? 11.577 5.725 -7.348 1.00 90.06 87 SER A CA 1
ATOM 677 C C . SER A 1 87 ? 10.743 4.457 -7.421 1.00 90.06 87 SER A C 1
ATOM 679 O O . SER A 1 87 ? 11.173 3.377 -7.011 1.00 90.06 87 SER A O 1
ATOM 681 N N . GLU A 1 88 ? 9.534 4.591 -7.958 1.00 92.00 88 GLU A N 1
ATOM 682 C CA . GLU A 1 88 ? 8.637 3.458 -8.179 1.00 92.00 88 GLU A CA 1
ATOM 683 C C . GLU A 1 88 ? 9.065 2.598 -9.376 1.00 92.00 88 GLU A C 1
ATOM 685 O O . GLU A 1 88 ? 8.535 1.502 -9.559 1.00 92.00 88 GLU A O 1
ATOM 690 N N . ASP A 1 89 ? 9.987 3.094 -10.205 1.00 94.25 89 ASP A N 1
ATOM 691 C CA . ASP A 1 89 ? 10.482 2.408 -11.397 1.00 94.25 89 ASP A CA 1
ATOM 692 C C . ASP A 1 89 ? 11.569 1.373 -11.062 1.00 94.25 89 ASP A C 1
ATOM 694 O O . ASP A 1 89 ? 12.121 1.353 -9.960 1.00 94.25 89 ASP A O 1
ATOM 698 N N . ALA A 1 90 ? 11.871 0.500 -12.021 1.00 94.06 90 ALA A N 1
ATOM 699 C CA . ALA A 1 90 ? 12.906 -0.519 -11.884 1.00 94.06 90 ALA A CA 1
ATOM 700 C C . ALA A 1 90 ? 14.305 0.111 -11.860 1.00 94.06 90 ALA A C 1
ATOM 702 O O . ALA A 1 90 ? 14.504 1.243 -12.309 1.00 94.06 90 ALA A O 1
ATOM 703 N N . ILE A 1 91 ? 15.307 -0.647 -11.407 1.00 94.94 91 ILE A N 1
ATOM 704 C CA . ILE A 1 91 ? 16.721 -0.231 -11.487 1.00 94.94 91 ILE A CA 1
ATOM 705 C C . ILE A 1 91 ? 17.154 -0.001 -12.945 1.00 94.94 91 ILE A C 1
ATOM 707 O O . ILE A 1 91 ? 18.023 0.831 -13.224 1.00 94.94 91 ILE A O 1
ATOM 711 N N . CYS A 1 92 ? 16.509 -0.717 -13.867 1.00 94.38 92 CYS A N 1
ATOM 712 C CA . CYS A 1 92 ? 16.805 -0.754 -15.292 1.00 94.38 92 CYS A CA 1
ATOM 713 C C . CYS A 1 92 ? 15.546 -0.425 -16.112 1.00 94.38 92 CYS A C 1
ATOM 715 O O . CYS A 1 92 ? 14.897 -1.333 -16.640 1.00 94.38 92 CYS A O 1
ATOM 717 N N . PRO A 1 93 ? 15.147 0.855 -16.211 1.00 92.75 93 PRO A N 1
ATOM 718 C CA . PRO A 1 93 ? 13.958 1.229 -16.966 1.00 92.75 93 PRO A CA 1
ATOM 719 C C . PRO A 1 93 ? 14.054 0.775 -18.428 1.00 92.75 93 PRO A C 1
ATOM 721 O O . PRO A 1 93 ? 15.081 0.965 -19.076 1.00 92.75 93 PRO A O 1
ATOM 724 N N . ASN A 1 94 ? 12.966 0.213 -18.958 1.00 90.44 94 ASN A N 1
ATOM 725 C CA . ASN A 1 94 ? 12.851 -0.240 -20.352 1.00 90.44 94 ASN A CA 1
ATOM 726 C C . ASN A 1 94 ? 13.905 -1.268 -20.817 1.00 90.44 94 ASN A C 1
ATOM 728 O O . ASN A 1 94 ? 14.120 -1.378 -22.021 1.00 90.44 94 ASN A O 1
ATOM 732 N N . GLU A 1 95 ? 14.507 -2.059 -19.920 1.00 91.00 95 GLU A N 1
ATOM 733 C CA . GLU A 1 95 ? 15.526 -3.072 -20.271 1.00 91.00 95 GLU A CA 1
ATOM 734 C C . GLU A 1 95 ? 15.103 -3.977 -21.445 1.00 91.00 95 GLU A C 1
ATOM 736 O O . GLU A 1 95 ? 15.858 -4.185 -22.390 1.00 91.00 95 GLU A O 1
ATOM 741 N N . GLN A 1 96 ? 13.858 -4.457 -21.432 1.00 88.25 96 GLN A N 1
ATOM 742 C CA . GLN A 1 96 ? 13.292 -5.324 -22.477 1.00 88.25 96 GLN A CA 1
ATOM 743 C C . GLN A 1 96 ? 13.172 -4.672 -23.870 1.00 88.25 96 GLN A C 1
ATOM 745 O O . GLN A 1 96 ? 12.927 -5.367 -24.855 1.00 88.25 96 GLN A O 1
ATOM 750 N N . PHE A 1 97 ? 13.291 -3.346 -23.947 1.00 89.00 97 PHE A N 1
ATOM 751 C CA . PHE A 1 97 ? 13.246 -2.563 -25.182 1.00 89.00 97 PHE A CA 1
ATOM 752 C C . PHE A 1 97 ? 14.610 -1.966 -25.537 1.00 89.00 97 PHE A C 1
ATOM 754 O O . PHE A 1 97 ? 14.717 -1.246 -26.532 1.00 89.00 97 PHE A O 1
ATOM 761 N N . ASP A 1 98 ? 15.640 -2.245 -24.736 1.00 86.62 98 ASP A N 1
ATOM 762 C CA . ASP A 1 98 ? 16.996 -1.821 -25.034 1.00 86.62 98 ASP A CA 1
ATOM 763 C C . ASP A 1 98 ? 17.583 -2.622 -26.206 1.00 86.62 98 ASP A C 1
ATOM 765 O O . ASP A 1 98 ? 17.261 -3.793 -26.417 1.00 86.62 98 ASP A O 1
ATOM 769 N N . ILE A 1 99 ? 18.489 -1.995 -26.961 1.00 89.12 99 ILE A N 1
ATOM 770 C CA . ILE A 1 99 ? 19.145 -2.617 -28.120 1.00 89.12 99 ILE A CA 1
ATOM 771 C C . ILE A 1 99 ? 19.977 -3.833 -27.687 1.00 89.12 99 ILE A C 1
ATOM 773 O O . ILE A 1 99 ? 20.040 -4.824 -28.417 1.00 89.12 99 ILE A O 1
ATOM 777 N N . SER A 1 100 ? 20.612 -3.770 -26.511 1.00 85.81 100 SER A N 1
ATOM 778 C CA . SER A 1 100 ? 21.411 -4.876 -25.974 1.00 85.81 100 SER A CA 1
ATOM 779 C C . SER A 1 100 ? 20.554 -5.974 -25.333 1.00 85.81 100 SER A C 1
ATOM 781 O O . SER A 1 100 ? 21.027 -7.102 -25.167 1.00 85.81 100 SER A O 1
ATOM 783 N N . GLY A 1 101 ? 19.305 -5.653 -24.965 1.00 81.88 101 GLY A N 1
ATOM 784 C CA . GLY A 1 101 ? 18.428 -6.511 -24.167 1.00 81.88 101 GLY A CA 1
ATOM 785 C C . GLY A 1 101 ? 18.983 -6.834 -22.775 1.00 81.88 101 GLY A C 1
ATOM 786 O O . GLY A 1 101 ? 18.614 -7.857 -22.199 1.00 81.88 101 GLY A O 1
ATOM 787 N N . LYS A 1 102 ? 19.918 -6.024 -22.265 1.00 85.81 102 LYS A N 1
ATOM 788 C CA . LYS A 1 102 ? 20.575 -6.200 -20.969 1.00 85.81 102 LYS A CA 1
ATOM 789 C C . LYS A 1 102 ? 20.607 -4.884 -20.209 1.00 85.81 102 LYS A C 1
ATOM 791 O O . LYS A 1 102 ? 20.838 -3.824 -20.785 1.00 85.81 102 LYS A O 1
ATOM 796 N N . CYS A 1 103 ? 20.507 -4.958 -18.890 1.00 88.19 103 CYS A N 1
ATOM 797 C CA . CYS A 1 103 ? 20.802 -3.826 -18.030 1.00 88.19 103 CYS A CA 1
ATOM 798 C C . CYS A 1 103 ? 22.311 -3.630 -17.850 1.00 88.19 103 CYS A C 1
ATOM 800 O O . CYS A 1 103 ? 22.882 -3.934 -16.803 1.00 88.19 103 CYS A O 1
ATOM 802 N N . GLU A 1 104 ? 22.976 -3.117 -18.886 1.00 86.25 104 GLU A N 1
ATOM 803 C CA . GLU A 1 104 ? 24.393 -2.744 -18.788 1.00 86.25 104 GLU A CA 1
ATOM 804 C C . GLU A 1 104 ? 24.590 -1.532 -17.869 1.00 86.25 104 GLU A C 1
ATOM 806 O O . GLU A 1 104 ? 25.551 -1.475 -17.104 1.00 86.25 104 GLU A O 1
ATOM 811 N N . ASN A 1 105 ? 23.645 -0.590 -17.902 1.00 87.56 105 ASN A N 1
ATOM 812 C CA . ASN A 1 105 ? 23.668 0.620 -17.091 1.00 87.56 105 ASN A CA 1
ATOM 813 C C . ASN A 1 105 ? 22.481 0.625 -16.123 1.00 87.56 105 ASN A C 1
ATOM 815 O O . ASN A 1 105 ? 21.328 0.778 -16.529 1.00 87.56 105 ASN A O 1
ATOM 819 N N . ARG A 1 106 ? 22.769 0.489 -14.826 1.00 92.25 106 ARG A N 1
ATOM 820 C CA . ARG A 1 106 ? 21.779 0.505 -13.737 1.00 92.25 106 ARG A CA 1
ATOM 821 C C . ARG A 1 106 ? 21.388 1.942 -13.378 1.00 92.25 106 ARG A C 1
ATOM 823 O O . ARG A 1 106 ? 21.674 2.432 -12.290 1.00 92.25 106 ARG A O 1
ATOM 830 N N . TRP A 1 107 ? 20.756 2.634 -14.325 1.00 91.25 107 TRP A N 1
ATOM 831 C CA . TRP A 1 107 ? 20.457 4.073 -14.261 1.00 91.25 107 TRP A CA 1
ATOM 832 C C . TRP A 1 107 ? 19.719 4.523 -12.996 1.00 91.25 107 TRP A C 1
ATOM 834 O O . TRP A 1 107 ? 19.882 5.665 -12.575 1.00 91.25 107 TRP A O 1
ATOM 844 N N . ASN A 1 108 ? 18.913 3.645 -12.401 1.00 93.19 108 ASN A N 1
ATOM 845 C CA . ASN A 1 108 ? 18.092 3.944 -11.232 1.00 93.19 108 ASN A CA 1
ATOM 846 C C . ASN A 1 108 ? 18.502 3.107 -10.001 1.00 93.19 108 ASN A C 1
ATOM 848 O O . ASN A 1 108 ? 17.688 2.883 -9.114 1.00 93.19 108 ASN A O 1
ATOM 852 N N . GLU A 1 109 ? 19.752 2.629 -9.921 1.00 92.44 109 GLU A N 1
ATOM 853 C CA . GLU A 1 109 ? 20.222 1.767 -8.817 1.00 92.44 109 GLU A CA 1
ATOM 854 C C . GLU A 1 109 ? 20.019 2.375 -7.427 1.00 92.44 109 GLU A C 1
ATOM 856 O O . GLU A 1 109 ? 19.607 1.677 -6.507 1.00 92.44 109 GLU A O 1
ATOM 861 N N . HIS A 1 110 ? 20.286 3.671 -7.282 1.00 88.50 110 HIS A N 1
ATOM 862 C CA . HIS A 1 110 ? 20.180 4.374 -6.001 1.00 88.50 110 HIS A CA 1
ATOM 863 C C . HIS A 1 110 ? 18.799 4.992 -5.749 1.00 88.50 110 HIS A C 1
ATOM 865 O O . HIS A 1 110 ? 18.554 5.512 -4.665 1.00 88.50 110 HIS A O 1
ATOM 871 N N . GLY A 1 111 ? 17.922 4.984 -6.756 1.00 88.94 111 GLY A N 1
ATOM 872 C CA . GLY A 1 111 ? 16.576 5.540 -6.654 1.00 88.94 111 GLY A CA 1
ATOM 873 C C . GLY A 1 111 ? 15.497 4.475 -6.501 1.00 88.94 111 GLY A C 1
ATOM 874 O O . GLY A 1 111 ? 14.491 4.730 -5.851 1.00 88.94 111 GLY A O 1
ATOM 875 N N . ALA A 1 112 ? 15.666 3.303 -7.114 1.00 91.31 112 ALA A N 1
ATOM 876 C CA . ALA A 1 112 ? 14.630 2.283 -7.175 1.00 91.31 112 ALA A CA 1
ATOM 877 C C . ALA A 1 112 ? 14.293 1.718 -5.790 1.00 91.31 112 ALA A C 1
ATOM 879 O O . ALA A 1 112 ? 15.164 1.217 -5.082 1.00 91.31 112 ALA A O 1
ATOM 880 N N . LEU A 1 113 ? 13.002 1.719 -5.453 1.00 90.38 113 LEU A N 1
ATOM 881 C CA . LEU A 1 113 ? 12.500 1.073 -4.240 1.00 90.38 113 LEU A CA 1
ATOM 882 C C . LEU A 1 113 ? 12.662 -0.455 -4.297 1.00 90.38 113 LEU A C 1
ATOM 884 O O . LEU A 1 113 ? 12.854 -1.102 -3.272 1.00 90.38 113 LEU A O 1
ATOM 888 N N . LEU A 1 114 ? 12.561 -1.022 -5.503 1.00 92.12 114 LEU A N 1
ATOM 889 C CA . LEU A 1 114 ? 12.773 -2.438 -5.788 1.00 92.12 114 LEU A CA 1
ATOM 890 C C . LEU A 1 114 ? 13.548 -2.606 -7.095 1.00 92.12 114 LEU A C 1
ATOM 892 O O . LEU A 1 114 ? 13.301 -1.839 -8.031 1.00 92.12 114 LEU A O 1
ATOM 896 N N . PRO A 1 115 ? 14.390 -3.647 -7.222 1.00 92.38 115 PRO A N 1
ATOM 897 C CA . PRO A 1 115 ? 15.075 -3.969 -8.469 1.00 92.38 115 PRO A CA 1
ATOM 898 C C . PRO A 1 115 ? 14.157 -4.019 -9.692 1.00 92.38 115 PRO A C 1
ATOM 900 O O . PRO A 1 115 ? 14.454 -3.402 -10.715 1.00 92.38 115 PRO A O 1
ATOM 903 N N . GLU A 1 116 ? 13.019 -4.694 -9.555 1.00 92.12 116 GLU A N 1
ATOM 904 C CA . GLU A 1 116 ? 12.004 -4.881 -10.590 1.00 92.12 116 GLU A CA 1
ATOM 905 C C . GLU A 1 116 ? 11.010 -3.718 -10.724 1.00 92.12 116 GLU A C 1
ATOM 907 O O . GLU A 1 116 ? 10.193 -3.737 -11.638 1.00 92.12 116 GLU A O 1
ATOM 912 N N . GLY A 1 117 ? 11.072 -2.721 -9.836 1.00 93.25 117 GLY A N 1
ATOM 913 C CA . GLY A 1 117 ? 10.182 -1.562 -9.791 1.00 93.25 117 GLY A CA 1
ATOM 914 C C . GLY A 1 117 ? 8.839 -1.822 -9.097 1.00 93.25 117 GLY A C 1
ATOM 915 O O . GLY A 1 117 ? 8.064 -2.710 -9.453 1.00 93.25 117 GLY A O 1
ATOM 916 N N . PHE A 1 118 ? 8.521 -0.982 -8.112 1.00 93.12 118 PHE A N 1
ATOM 917 C CA . PHE A 1 118 ? 7.280 -1.035 -7.333 1.00 93.12 118 PHE A CA 1
ATOM 918 C C . PHE A 1 118 ? 6.015 -0.903 -8.195 1.00 93.12 118 PHE A C 1
ATOM 920 O O . PHE A 1 118 ? 5.040 -1.629 -7.980 1.00 93.12 118 PHE A O 1
ATOM 927 N N . ARG A 1 119 ? 6.043 -0.030 -9.210 1.00 91.31 119 ARG A N 1
ATOM 928 C CA . ARG A 1 119 ? 4.908 0.220 -10.119 1.00 91.31 119 ARG A CA 1
ATOM 929 C C . ARG A 1 119 ? 4.524 -0.982 -10.984 1.00 91.31 119 ARG A C 1
ATOM 931 O O . ARG A 1 119 ? 3.433 -1.006 -11.549 1.00 91.31 119 ARG A O 1
ATOM 938 N N . PHE A 1 120 ? 5.429 -1.949 -11.139 1.00 92.88 120 PHE A N 1
ATOM 939 C CA . PHE A 1 120 ? 5.222 -3.124 -11.988 1.00 92.88 120 PHE A CA 1
ATOM 940 C C . PHE A 1 120 ? 4.664 -4.323 -11.212 1.00 92.88 120 PHE A C 1
ATOM 942 O O . PHE A 1 120 ? 4.330 -5.351 -11.806 1.00 92.88 120 PHE A O 1
ATOM 949 N N . ILE A 1 121 ? 4.492 -4.194 -9.893 1.00 92.31 121 ILE A N 1
ATOM 950 C CA . ILE A 1 121 ? 3.806 -5.198 -9.083 1.00 92.31 121 ILE A CA 1
ATOM 951 C C . ILE A 1 121 ? 2.313 -5.208 -9.438 1.00 92.31 121 ILE A C 1
ATOM 953 O O . ILE A 1 121 ? 1.635 -4.183 -9.436 1.00 92.31 121 ILE A O 1
ATOM 957 N N . ASN A 1 122 ? 1.775 -6.403 -9.687 1.00 90.88 122 ASN A N 1
ATOM 958 C CA . ASN A 1 122 ? 0.334 -6.611 -9.792 1.00 90.88 122 ASN A CA 1
ATOM 959 C C . ASN A 1 122 ? -0.288 -6.720 -8.390 1.00 90.88 122 ASN A C 1
ATOM 961 O O . ASN A 1 122 ? -0.261 -7.784 -7.762 1.00 90.88 122 ASN A O 1
ATOM 965 N N . TRP A 1 123 ? -0.830 -5.612 -7.894 1.00 92.25 123 TRP A N 1
ATOM 966 C CA . TRP A 1 123 ? -1.428 -5.521 -6.569 1.00 92.25 123 TRP A CA 1
ATOM 967 C C . TRP A 1 123 ? -2.874 -6.026 -6.574 1.00 92.25 123 TRP A C 1
ATOM 969 O O . TRP A 1 123 ? -3.797 -5.381 -7.066 1.00 92.25 123 TRP A O 1
ATOM 979 N N . LYS A 1 124 ? -3.117 -7.156 -5.903 1.00 91.31 124 LYS A N 1
ATOM 980 C CA . LYS A 1 124 ? -4.468 -7.728 -5.719 1.00 91.31 124 LYS A CA 1
ATOM 981 C C . LYS A 1 124 ? -5.332 -6.979 -4.684 1.00 91.31 124 LYS A C 1
ATOM 983 O O . LYS A 1 124 ? -6.292 -7.536 -4.154 1.00 91.31 124 LYS A O 1
ATOM 988 N N . LYS A 1 125 ? -4.945 -5.753 -4.339 1.00 93.56 125 LYS A N 1
ATOM 989 C CA . LYS A 1 125 ? -5.543 -4.904 -3.306 1.00 93.56 125 LYS A CA 1
ATOM 990 C C . LYS A 1 125 ? -5.308 -3.428 -3.647 1.00 93.56 125 LYS A C 1
ATOM 992 O O . LYS A 1 125 ? -4.303 -3.137 -4.295 1.00 93.56 125 LYS A O 1
ATOM 997 N N . PRO A 1 126 ? -6.182 -2.506 -3.210 1.00 95.31 126 PRO A N 1
ATOM 998 C CA . PRO A 1 126 ? -5.984 -1.076 -3.386 1.00 95.31 126 PRO A CA 1
ATOM 999 C C . PRO A 1 126 ? -4.803 -0.541 -2.588 1.00 95.31 126 PRO A C 1
ATOM 1001 O O . PRO A 1 126 ? -4.619 -0.902 -1.426 1.00 95.31 126 PRO A O 1
ATOM 1004 N N . ILE A 1 127 ? -4.082 0.397 -3.195 1.00 95.94 127 ILE A N 1
ATOM 1005 C CA . ILE A 1 127 ? -3.107 1.259 -2.530 1.00 95.94 127 ILE A CA 1
ATOM 1006 C C . ILE A 1 127 ? -3.502 2.700 -2.844 1.00 95.94 127 ILE A C 1
ATOM 1008 O O . ILE A 1 127 ? -3.561 3.058 -4.019 1.00 95.94 127 ILE A O 1
ATOM 1012 N N . PHE A 1 128 ? -3.790 3.510 -1.824 1.00 96.31 128 PHE A N 1
ATOM 1013 C CA . PHE A 1 128 ? -4.081 4.939 -1.973 1.00 96.31 128 PHE A CA 1
ATOM 1014 C C . PHE A 1 128 ? -3.045 5.777 -1.238 1.00 96.31 128 PHE A C 1
ATOM 1016 O O . PHE A 1 128 ? -2.636 5.432 -0.132 1.00 96.31 128 PHE A O 1
ATOM 1023 N N . VAL A 1 129 ? -2.668 6.901 -1.843 1.00 95.06 129 VAL A N 1
ATOM 1024 C CA . VAL A 1 129 ? -1.872 7.940 -1.188 1.00 95.06 129 VAL A CA 1
ATOM 1025 C C . VAL A 1 129 ? -2.827 8.985 -0.625 1.00 95.06 129 VAL A C 1
ATOM 1027 O O . VAL A 1 129 ? -3.683 9.490 -1.350 1.00 95.06 129 VAL A O 1
ATOM 1030 N N . ILE A 1 130 ? -2.686 9.293 0.661 1.00 95.50 130 ILE A N 1
ATOM 1031 C CA . ILE A 1 130 ? -3.461 10.320 1.356 1.00 95.50 130 ILE A CA 1
ATOM 1032 C C . ILE A 1 130 ? -2.516 11.473 1.684 1.00 95.50 130 ILE A C 1
ATOM 1034 O O . ILE A 1 130 ? -1.570 11.303 2.453 1.00 95.50 130 ILE A O 1
ATOM 1038 N N . GLU A 1 131 ? -2.771 12.638 1.091 1.00 92.88 131 GLU A N 1
ATOM 1039 C CA . GLU A 1 131 ? -1.945 13.846 1.261 1.00 92.88 131 GLU A CA 1
ATOM 1040 C C . GLU A 1 131 ? -2.642 14.913 2.117 1.00 92.88 131 GLU A C 1
ATOM 1042 O O . GLU A 1 131 ? -2.006 15.818 2.656 1.00 92.88 131 GLU A O 1
ATOM 1047 N N . ASN A 1 132 ? -3.966 14.821 2.263 1.00 93.12 132 ASN A N 1
ATOM 1048 C CA . ASN A 1 132 ? -4.731 15.782 3.038 1.00 93.12 132 ASN A CA 1
ATOM 1049 C C . ASN A 1 132 ? -4.484 15.574 4.544 1.00 93.12 132 ASN A C 1
ATOM 1051 O O . ASN A 1 132 ? -4.816 14.527 5.099 1.00 93.12 132 ASN A O 1
ATOM 1055 N N . CYS A 1 133 ? -3.938 16.590 5.222 1.00 91.75 133 CYS A N 1
ATOM 1056 C CA . CYS A 1 133 ? -3.614 16.512 6.650 1.00 91.75 133 CYS A CA 1
ATOM 1057 C C . CYS A 1 133 ? -4.829 16.200 7.535 1.00 91.75 133 CYS A C 1
ATOM 1059 O O . CYS A 1 133 ? -4.687 15.483 8.519 1.00 91.75 133 CYS A O 1
ATOM 1061 N N . THR A 1 134 ? -6.014 16.709 7.193 1.00 94.62 134 THR A N 1
ATOM 1062 C CA . THR A 1 134 ? -7.248 16.427 7.940 1.00 94.62 134 THR A CA 1
ATOM 1063 C C . THR A 1 134 ? -7.675 14.971 7.769 1.00 94.62 134 THR A C 1
ATOM 1065 O O . THR A 1 134 ? -8.061 14.334 8.743 1.00 94.62 134 THR A O 1
ATOM 1068 N N . GLU A 1 135 ? -7.560 14.402 6.569 1.00 95.69 135 GLU A N 1
ATOM 1069 C CA . GLU A 1 135 ? -7.845 12.976 6.343 1.00 95.69 135 GLU A CA 1
ATOM 1070 C C . GLU A 1 135 ? -6.842 12.073 7.072 1.00 95.69 135 GLU A C 1
ATOM 1072 O O . GLU A 1 135 ? -7.230 11.084 7.693 1.00 95.69 135 GLU A O 1
ATOM 1077 N N . ILE A 1 136 ? -5.559 12.446 7.065 1.00 95.56 136 ILE A N 1
ATOM 1078 C CA . ILE A 1 136 ? -4.514 11.763 7.837 1.00 95.56 136 ILE A CA 1
ATOM 1079 C C . ILE A 1 136 ? -4.845 11.786 9.337 1.00 95.56 136 ILE A C 1
ATOM 1081 O O . ILE A 1 136 ? -4.711 10.763 10.010 1.00 95.56 136 ILE A O 1
ATOM 1085 N N . ASP A 1 137 ? -5.296 12.928 9.857 1.00 95.44 137 ASP A N 1
ATOM 1086 C CA . ASP A 1 137 ? -5.693 13.098 11.257 1.00 95.44 137 ASP A CA 1
ATOM 1087 C C . ASP A 1 137 ? -6.912 12.233 11.619 1.00 95.44 137 ASP A C 1
ATOM 1089 O O . ASP A 1 137 ? -6.919 11.562 12.652 1.00 95.44 137 ASP A O 1
ATOM 1093 N N .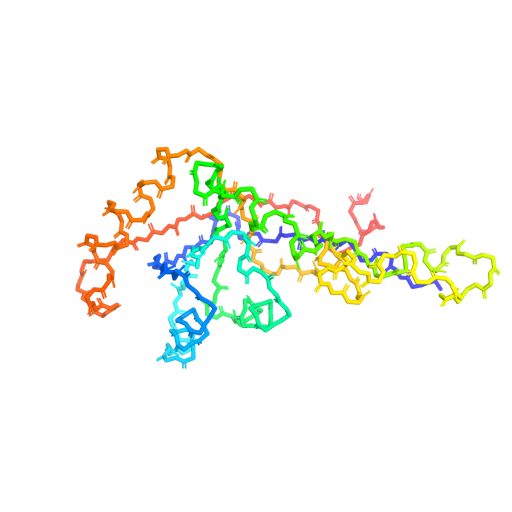 ILE A 1 138 ? -7.903 12.145 10.724 1.00 96.62 138 ILE A N 1
ATOM 1094 C CA . ILE A 1 138 ? -9.055 11.238 10.862 1.00 96.62 138 ILE A CA 1
ATOM 1095 C C . ILE A 1 138 ? -8.598 9.782 10.973 1.00 96.62 138 ILE A C 1
ATOM 1097 O O . ILE A 1 138 ? -9.008 9.079 11.898 1.00 96.62 138 ILE A O 1
ATOM 1101 N N . ILE A 1 139 ? -7.724 9.334 10.070 1.00 97.06 139 ILE A N 1
ATOM 1102 C CA . ILE A 1 139 ? -7.222 7.954 10.053 1.00 97.06 139 ILE A CA 1
ATOM 1103 C C . ILE A 1 139 ? -6.439 7.643 11.335 1.00 97.06 139 ILE A C 1
ATOM 1105 O O . ILE A 1 139 ? -6.662 6.607 11.966 1.00 97.06 139 ILE A O 1
ATOM 1109 N N . ARG A 1 140 ? -5.528 8.534 11.735 1.00 95.69 140 ARG A N 1
ATOM 1110 C CA . ARG A 1 140 ? -4.640 8.305 12.881 1.00 95.69 140 ARG A CA 1
ATOM 1111 C C . ARG A 1 140 ? -5.375 8.456 14.207 1.00 95.69 140 ARG A C 1
ATOM 1113 O O . ARG A 1 140 ? -5.431 7.511 14.987 1.00 95.69 140 ARG A O 1
ATOM 1120 N N . ASN A 1 141 ? -5.947 9.627 14.458 1.00 95.69 141 ASN A N 1
ATOM 1121 C CA . ASN A 1 141 ? -6.393 10.017 15.791 1.00 95.69 141 ASN A CA 1
ATOM 1122 C C . ASN A 1 141 ? -7.854 9.649 16.055 1.00 95.69 141 ASN A C 1
ATOM 1124 O O . ASN A 1 141 ? -8.180 9.136 17.124 1.00 95.69 141 ASN A O 1
ATOM 1128 N N . PHE A 1 142 ? -8.736 9.863 15.078 1.00 96.50 142 PHE A N 1
ATOM 1129 C CA . PHE A 1 142 ? -10.174 9.644 15.266 1.00 96.50 142 PHE A CA 1
ATOM 1130 C C . PHE A 1 142 ? -10.637 8.221 14.939 1.00 96.50 142 PHE A C 1
ATOM 1132 O O . PHE A 1 142 ? -11.743 7.842 15.313 1.00 96.50 142 PHE A O 1
ATOM 1139 N N . CYS A 1 143 ? -9.798 7.433 14.268 1.00 96.75 143 CYS A N 1
ATOM 1140 C CA . CYS A 1 143 ? -10.081 6.050 13.903 1.00 96.75 143 CYS A CA 1
ATOM 1141 C C . CYS A 1 143 ? -9.165 5.080 14.659 1.00 96.75 143 CYS A C 1
ATOM 1143 O O . CYS A 1 143 ? -9.625 4.377 15.559 1.00 96.75 143 CYS A O 1
ATOM 1145 N N . TYR A 1 144 ? -7.864 5.061 14.350 1.00 96.31 144 TYR A N 1
ATOM 1146 C CA . TYR A 1 144 ? -6.957 4.076 14.940 1.00 96.31 144 TYR A CA 1
ATOM 1147 C C . TYR A 1 144 ? -6.728 4.282 16.444 1.00 96.31 144 TYR A C 1
ATOM 1149 O O . TYR A 1 144 ? -6.969 3.366 17.228 1.00 96.31 144 TYR A O 1
ATOM 1157 N N . GLU A 1 145 ? -6.288 5.468 16.868 1.00 95.56 145 GLU A N 1
ATOM 1158 C CA . GLU A 1 145 ? -5.987 5.748 18.281 1.00 95.56 145 GLU A CA 1
ATOM 1159 C C . GLU A 1 145 ? -7.231 5.627 19.172 1.00 95.56 145 GLU A C 1
ATOM 1161 O O . GLU A 1 145 ? -7.147 5.108 20.286 1.00 95.56 145 GLU A O 1
ATOM 1166 N N . ALA A 1 146 ? -8.386 6.076 18.672 1.00 95.25 146 ALA A N 1
ATOM 1167 C CA . ALA A 1 146 ? -9.640 6.059 19.413 1.00 95.25 146 ALA A CA 1
ATOM 1168 C C . ALA A 1 146 ? -10.229 4.648 19.591 1.00 95.25 146 ALA A C 1
ATOM 1170 O O . ALA A 1 146 ? -10.769 4.367 20.661 1.00 95.25 146 ALA A O 1
ATOM 1171 N N . PHE A 1 147 ? -10.126 3.776 18.578 1.00 95.50 147 PHE A N 1
ATOM 1172 C CA . PHE A 1 147 ? -10.856 2.499 18.556 1.00 95.50 147 PHE A CA 1
ATOM 1173 C C . PHE A 1 147 ? -9.974 1.250 18.448 1.00 95.50 147 PHE A C 1
ATOM 1175 O O . PHE A 1 147 ? -10.331 0.214 18.992 1.00 95.50 147 PHE A O 1
ATOM 1182 N N . ASN A 1 148 ? -8.818 1.314 17.782 1.00 94.88 148 ASN A N 1
ATOM 1183 C CA . ASN A 1 148 ? -8.096 0.105 17.356 1.00 94.88 148 ASN A CA 1
ATOM 1184 C C . ASN A 1 148 ? -6.748 -0.101 18.064 1.00 94.88 148 ASN A C 1
ATOM 1186 O O . ASN A 1 148 ? -6.249 -1.223 18.115 1.00 94.88 148 ASN A O 1
ATOM 1190 N N . LYS A 1 149 ? -6.143 0.951 18.631 1.00 92.25 149 LYS A N 1
ATOM 1191 C CA . LYS A 1 149 ? -4.800 0.884 19.237 1.00 92.25 149 LYS A CA 1
ATOM 1192 C C . LYS A 1 149 ? -4.698 -0.048 20.443 1.00 92.25 149 LYS A C 1
ATOM 1194 O O . LYS A 1 149 ? -3.645 -0.633 20.677 1.00 92.25 149 LYS A O 1
ATOM 1199 N N . ARG A 1 150 ? -5.749 -0.121 21.263 1.00 87.69 150 ARG A N 1
ATOM 1200 C CA . ARG A 1 150 ? -5.711 -0.877 22.525 1.00 87.69 150 ARG A CA 1
ATOM 1201 C C . ARG A 1 150 ? -5.783 -2.374 22.279 1.00 87.69 150 ARG A C 1
ATOM 1203 O O . ARG A 1 150 ? -4.987 -3.119 22.845 1.00 87.69 150 ARG A O 1
ATOM 1210 N N . ASN A 1 151 ? -6.747 -2.796 21.469 1.00 84.25 151 ASN A N 1
ATOM 1211 C CA . ASN A 1 151 ? -6.994 -4.195 21.181 1.00 84.25 151 ASN A CA 1
ATOM 1212 C C . ASN A 1 151 ? -7.838 -4.327 19.903 1.00 84.25 151 ASN A C 1
ATOM 1214 O O . ASN A 1 151 ? -8.965 -3.847 19.839 1.00 84.25 151 ASN A O 1
ATOM 1218 N N . LEU A 1 152 ? -7.309 -5.042 18.909 1.00 85.62 152 LEU A N 1
ATOM 1219 C CA . LEU A 1 152 ? -7.978 -5.300 17.627 1.00 85.62 152 LEU A CA 1
ATOM 1220 C C . LEU A 1 152 ? -9.098 -6.355 17.713 1.00 85.62 152 LEU A C 1
ATOM 1222 O O . LEU A 1 152 ? -9.656 -6.735 16.691 1.00 85.62 152 LEU A O 1
ATOM 1226 N N . ARG A 1 153 ? -9.415 -6.846 18.917 1.00 82.94 153 ARG A N 1
ATOM 1227 C CA . ARG A 1 153 ? -10.469 -7.838 19.187 1.00 82.94 153 ARG A CA 1
ATOM 1228 C C . ARG A 1 153 ? -11.62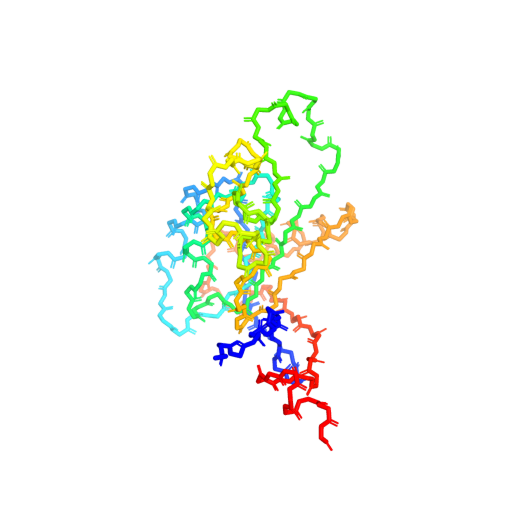0 -7.285 20.036 1.00 82.94 153 ARG A C 1
ATOM 1230 O O . ARG A 1 153 ? -12.366 -8.064 20.621 1.00 82.94 153 ARG A O 1
ATOM 1237 N N . GLU A 1 154 ? -11.724 -5.965 20.177 1.00 83.00 154 GLU A N 1
ATOM 1238 C CA . GLU A 1 154 ? -12.871 -5.330 20.841 1.00 83.00 154 GLU A CA 1
ATOM 1239 C C . GLU A 1 154 ? -14.137 -5.376 19.968 1.00 83.00 154 GLU A C 1
ATOM 1241 O O . GLU A 1 154 ? -14.069 -5.560 18.754 1.00 83.00 154 GLU A O 1
ATOM 1246 N N . ASP A 1 155 ? -15.304 -5.185 20.595 1.00 83.00 155 ASP A N 1
ATOM 1247 C CA . ASP A 1 155 ? -16.609 -5.246 19.918 1.00 83.00 155 ASP A CA 1
ATOM 1248 C C . ASP A 1 155 ? -16.848 -4.069 18.955 1.00 83.00 155 ASP A C 1
ATOM 1250 O O . ASP A 1 155 ? -17.664 -4.163 18.036 1.00 83.00 155 ASP A O 1
ATOM 1254 N N . VAL A 1 156 ? -16.163 -2.941 19.174 1.00 91.00 156 VAL A N 1
ATOM 1255 C CA . VAL A 1 156 ? -16.310 -1.716 18.379 1.00 91.00 156 VAL A CA 1
ATOM 1256 C C . VAL A 1 156 ? -14.948 -1.305 17.842 1.00 91.00 156 VAL A C 1
ATOM 1258 O O . VAL A 1 156 ? -14.118 -0.771 18.571 1.00 91.00 156 VAL A O 1
ATOM 1261 N N . LEU A 1 157 ? -14.747 -1.526 16.546 1.00 95.25 157 LEU A N 1
ATOM 1262 C CA . LEU A 1 157 ? -13.523 -1.180 15.831 1.00 95.25 157 LEU A CA 1
ATOM 1263 C C . LEU A 1 157 ? -13.821 -0.170 14.727 1.00 95.25 157 LEU A C 1
ATOM 1265 O O . LEU A 1 157 ? -14.906 -0.157 14.141 1.00 95.25 157 LEU A O 1
ATOM 1269 N N . CYS A 1 158 ? -12.826 0.645 14.399 1.00 96.81 158 CYS A N 1
ATOM 1270 C CA . CYS A 1 158 ? -12.863 1.484 13.214 1.00 96.81 158 CYS A CA 1
ATOM 1271 C C . CYS A 1 158 ? -12.386 0.698 11.979 1.00 96.81 158 CYS A C 1
ATOM 1273 O O . CYS A 1 158 ? -11.298 0.112 11.974 1.00 96.81 158 CYS A O 1
ATOM 1275 N N . SER A 1 159 ? -13.179 0.710 10.908 1.00 96.00 159 SER A N 1
ATOM 1276 C CA . SER A 1 159 ? -12.842 0.094 9.622 1.00 96.00 159 SER A CA 1
ATOM 1277 C C . SER A 1 159 ? -12.768 1.133 8.503 1.00 96.00 159 SER A C 1
ATOM 1279 O O . SER A 1 159 ? -13.321 2.229 8.596 1.00 96.00 159 SER A O 1
ATOM 1281 N N . ALA A 1 160 ? -12.073 0.781 7.424 1.00 96.50 160 ALA A N 1
ATOM 1282 C CA . ALA A 1 160 ? -12.061 1.552 6.190 1.00 96.50 160 ALA A CA 1
ATOM 1283 C C . ALA A 1 160 ? -12.537 0.680 5.031 1.00 96.50 160 ALA A C 1
ATOM 1285 O O . ALA A 1 160 ? -12.206 -0.504 4.947 1.00 96.50 160 ALA A O 1
ATOM 1286 N N . ARG A 1 161 ? -13.279 1.296 4.105 1.00 96.00 161 ARG A N 1
ATOM 1287 C CA . ARG A 1 161 ? -13.667 0.694 2.829 1.00 96.00 161 ARG A CA 1
ATOM 1288 C C . ARG A 1 161 ? -13.037 1.472 1.681 1.00 96.00 161 ARG A C 1
ATOM 1290 O O . ARG A 1 161 ? -13.310 2.653 1.498 1.00 96.00 161 ARG A O 1
ATOM 1297 N N . MET A 1 162 ? -12.220 0.792 0.887 1.00 95.31 162 MET A N 1
ATOM 1298 C CA . MET A 1 162 ? -11.511 1.350 -0.261 1.00 95.31 162 MET A CA 1
ATOM 1299 C C . MET A 1 162 ? -12.185 0.899 -1.558 1.00 95.31 162 MET A C 1
ATOM 1301 O O . MET A 1 162 ? -12.270 -0.302 -1.826 1.00 95.31 162 MET A O 1
ATOM 1305 N N . LYS A 1 163 ? -12.656 1.845 -2.379 1.00 93.31 163 LYS A N 1
ATOM 1306 C CA . LYS A 1 163 ? -13.383 1.553 -3.624 1.00 93.31 163 LYS A CA 1
ATOM 1307 C C . LYS A 1 163 ? -12.723 2.228 -4.824 1.00 93.31 163 LYS A C 1
ATOM 1309 O O . LYS A 1 163 ? -12.721 3.449 -4.924 1.00 93.31 163 LYS A O 1
ATOM 1314 N N . HIS A 1 164 ? -12.198 1.421 -5.744 1.00 88.12 164 HIS A N 1
ATOM 1315 C CA . HIS A 1 164 ? -11.685 1.866 -7.042 1.00 88.12 164 HIS A CA 1
ATOM 1316 C C . HIS A 1 164 ? -11.656 0.679 -8.014 1.00 88.12 164 HIS A C 1
ATOM 1318 O O . HIS A 1 164 ? -10.624 0.032 -8.210 1.00 88.12 164 HIS A O 1
ATOM 1324 N N . PHE A 1 165 ? -12.833 0.268 -8.493 1.00 88.69 165 PHE A N 1
ATOM 1325 C CA . PHE A 1 165 ? -12.963 -0.956 -9.284 1.00 88.69 165 PHE A CA 1
ATOM 1326 C C . PHE A 1 165 ? -12.443 -0.737 -10.706 1.00 88.69 165 PHE A C 1
ATOM 1328 O O . PHE A 1 165 ? -12.964 0.102 -11.445 1.00 88.69 165 PHE A O 1
ATOM 1335 N N . MET A 1 166 ? -11.437 -1.519 -11.095 1.00 87.50 166 MET A N 1
ATOM 1336 C CA . MET A 1 166 ? -10.851 -1.481 -12.431 1.00 87.50 166 MET A CA 1
ATOM 1337 C C . MET A 1 166 ? -11.576 -2.476 -13.336 1.00 87.50 166 MET A C 1
ATOM 1339 O O . MET A 1 166 ? -11.509 -3.682 -13.121 1.00 87.50 166 MET A O 1
ATOM 1343 N N . ARG A 1 167 ? -12.255 -1.973 -14.375 1.00 88.12 167 ARG A N 1
ATOM 1344 C CA . ARG A 1 167 ? -12.951 -2.822 -15.362 1.00 88.12 167 ARG A CA 1
ATOM 1345 C C . ARG A 1 167 ? -11.996 -3.556 -16.306 1.00 88.12 167 ARG A C 1
ATOM 1347 O O . ARG A 1 167 ? -12.348 -4.600 -16.839 1.00 88.12 167 ARG A O 1
ATOM 1354 N N . ALA A 1 168 ? -10.807 -3.000 -16.523 1.00 87.50 168 ALA A N 1
ATOM 1355 C CA . ALA A 1 168 ? -9.761 -3.620 -17.321 1.00 87.50 168 ALA A CA 1
ATOM 1356 C C . ALA A 1 168 ? -9.015 -4.667 -16.477 1.00 87.50 168 ALA A C 1
ATOM 1358 O O . ALA A 1 168 ? -8.472 -4.336 -15.423 1.00 87.50 168 ALA A O 1
ATOM 1359 N N . ALA A 1 169 ? -8.966 -5.914 -16.948 1.00 84.75 169 ALA A N 1
ATOM 1360 C CA . ALA A 1 169 ? -8.289 -7.017 -16.271 1.00 84.75 169 ALA A CA 1
ATOM 1361 C C . ALA A 1 169 ? -7.641 -7.987 -17.273 1.00 84.75 169 ALA A C 1
ATOM 1363 O O . ALA A 1 169 ? -8.057 -8.103 -18.423 1.00 84.75 169 ALA A O 1
ATOM 1364 N N . GLY A 1 170 ? -6.616 -8.713 -16.822 1.00 86.06 170 GLY A N 1
ATOM 1365 C CA . GLY A 1 170 ? -5.865 -9.644 -17.665 1.00 86.06 170 GLY A CA 1
ATOM 1366 C C . GLY A 1 170 ? -4.718 -8.953 -18.399 1.00 86.06 170 GLY A C 1
ATOM 1367 O O . GLY A 1 170 ? -3.695 -8.642 -17.792 1.00 86.06 170 GLY A O 1
ATOM 1368 N N . ASN A 1 171 ? -4.856 -8.750 -19.708 1.00 86.06 171 ASN A N 1
ATOM 1369 C CA . ASN A 1 171 ? -3.828 -8.128 -20.544 1.00 86.06 171 ASN A CA 1
ATOM 1370 C C . ASN A 1 171 ? -4.454 -7.171 -21.568 1.00 86.06 171 ASN A C 1
ATOM 1372 O O . ASN A 1 171 ? -5.662 -7.196 -21.793 1.00 86.06 171 ASN A O 1
ATOM 1376 N N . ALA A 1 172 ? -3.623 -6.344 -22.206 1.00 89.44 172 ALA A N 1
ATOM 1377 C CA . ALA A 1 172 ? -4.091 -5.338 -23.160 1.00 89.44 172 ALA A CA 1
ATOM 1378 C C . ALA A 1 172 ? -4.915 -5.929 -24.320 1.00 89.44 172 ALA A C 1
ATOM 1380 O O . ALA A 1 172 ? -5.867 -5.298 -24.765 1.00 89.44 172 ALA A O 1
ATOM 1381 N N . GLN A 1 173 ? -4.589 -7.143 -24.780 1.00 90.94 173 GLN A N 1
ATOM 1382 C CA . GLN A 1 173 ? -5.343 -7.815 -25.840 1.00 90.94 173 GLN A CA 1
ATOM 1383 C C . GLN A 1 173 ? -6.765 -8.165 -25.386 1.00 90.94 173 GLN A C 1
ATOM 1385 O O . GLN A 1 173 ? -7.694 -7.968 -26.155 1.00 90.94 173 GLN A O 1
ATOM 1390 N N . ILE A 1 174 ? -6.937 -8.648 -24.152 1.00 88.69 174 ILE A N 1
ATOM 1391 C CA . ILE A 1 174 ? -8.256 -8.956 -23.578 1.00 88.69 174 ILE A CA 1
ATOM 1392 C C . ILE A 1 174 ? -9.049 -7.668 -23.327 1.00 88.69 174 ILE A C 1
ATOM 1394 O O . ILE A 1 174 ? -10.232 -7.615 -23.628 1.00 88.69 174 ILE A O 1
ATOM 1398 N N . CYS A 1 175 ? -8.410 -6.617 -22.805 1.00 88.19 175 CYS A N 1
ATOM 1399 C CA . CYS A 1 175 ? -9.095 -5.368 -22.450 1.00 88.19 175 CYS A CA 1
ATOM 1400 C C . CYS A 1 175 ? -9.620 -4.561 -23.650 1.00 88.19 175 CYS A C 1
ATOM 1402 O O . CYS A 1 175 ? -10.463 -3.690 -23.455 1.00 88.19 175 CYS A O 1
ATOM 1404 N N . LEU A 1 176 ? -9.069 -4.774 -24.849 1.00 89.50 176 LEU A N 1
ATOM 1405 C CA . LEU A 1 176 ? -9.445 -4.051 -26.071 1.00 89.50 176 LEU A CA 1
ATOM 1406 C C . LEU A 1 176 ? -10.515 -4.771 -26.909 1.00 89.50 176 LEU A C 1
ATOM 1408 O O . LEU A 1 176 ? -10.935 -4.221 -27.927 1.00 89.50 176 LEU A O 1
ATOM 1412 N N . GLN A 1 177 ? -10.901 -5.990 -26.524 1.00 83.88 177 GLN A N 1
ATOM 1413 C CA . GLN A 1 177 ? -11.964 -6.770 -27.168 1.00 83.88 177 GLN A CA 1
ATOM 1414 C C . GLN A 1 177 ? -13.337 -6.382 -26.623 1.00 83.88 177 GLN A C 1
ATOM 1416 O O . GLN A 1 177 ? -14.279 -6.349 -27.446 1.00 83.88 177 GLN A O 1
#

Radius of gyration: 18.07 Å; chains: 1; bounding box: 43×34×51 Å

Foldseek 3Di:
DPFQAQQDAAADQQFFKAFEDEDAADVVQQVVLVPDDLPHAYEYEYAQLRQAPSSVVSCLRPSHQEYEHEHEPVPDDVVSVPQAQADQAALQPPLCVDPVSDCPDSPCPRRARYNHGNNSHNHNHYYDYDHDPVVVCCSPPVACVVAPVPHVPDPDHHMDGGDDHDPDDDGPVVRVD